Protein AF-G0QGY8-F1 (afdb_monomer_lite)

Sequence (147 aa):
MLFPTHLLVVVPLVFETGLPALMLLAGSALPDIIDKSLPALGLTETYHSIAHSIFTVAFLTVAGSVYKPLFAFSLAYSIHVLLDVIQVGINEPSGNWMFVFWPVRFPENPLKLPPVKFLKHYMGTKAFYLEIFLWLATGVYLILTLG

pLDDT: mean 93.12, std 5.29, range [70.44, 98.62]

Secondary structure (DSSP, 8-state):
--HHHHHHHTHHHHHHS---HHHHHHHHHHHHHHHHHHHHTTS-S-SSSSTT-HHHHHHHHHHHTS-HHHHHHHHHHHHHHHHHHHHHHHH-TTSGGGGGGTTT---SS-----HHHHHHHHTTSHHHHHHHHHHHHHHHHHHHHH-

Structure (mmCIF, N/CA/C/O backbone):
data_AF-G0QGY8-F1
#
_entry.id   AF-G0QGY8-F1
#
loop_
_atom_site.group_PDB
_atom_site.id
_atom_site.type_symbol
_atom_site.label_atom_id
_atom_site.label_alt_id
_atom_site.label_comp_id
_atom_site.label_asym_id
_atom_site.label_entity_id
_atom_site.label_seq_id
_atom_site.pdbx_PDB_ins_code
_atom_site.Cartn_x
_atom_site.Cartn_y
_atom_site.Cartn_z
_atom_site.occupancy
_atom_site.B_iso_or_equiv
_atom_site.auth_seq_id
_atom_site.auth_comp_id
_atom_site.auth_asym_id
_atom_site.auth_atom_id
_atom_site.pdbx_PDB_model_num
ATOM 1 N N . MET A 1 1 ? 7.110 0.311 -2.421 1.00 89.12 1 MET A N 1
ATOM 2 C CA . MET A 1 1 ? 7.391 0.487 -0.980 1.00 89.12 1 MET A CA 1
ATOM 3 C C . MET A 1 1 ? 7.731 -0.857 -0.325 1.00 89.12 1 MET A C 1
ATOM 5 O O . MET A 1 1 ? 7.593 -1.885 -0.992 1.00 89.12 1 MET A O 1
ATOM 9 N N . LEU A 1 2 ? 8.225 -0.916 0.922 1.00 93.00 2 LEU A N 1
ATOM 10 C CA . LEU A 1 2 ? 8.306 -2.194 1.650 1.00 93.00 2 LEU A CA 1
ATOM 11 C C . LEU A 1 2 ? 6.934 -2.581 2.213 1.00 93.00 2 LEU A C 1
ATOM 13 O O . LEU A 1 2 ? 6.193 -1.742 2.720 1.00 93.00 2 LEU A O 1
ATOM 17 N N . PHE A 1 3 ? 6.646 -3.887 2.200 1.00 93.31 3 PHE A N 1
ATOM 18 C CA . PHE A 1 3 ? 5.379 -4.452 2.680 1.00 93.31 3 PHE A CA 1
ATOM 19 C C . PHE A 1 3 ? 4.954 -3.948 4.080 1.00 93.31 3 PHE A C 1
ATOM 21 O O . PHE A 1 3 ? 3.810 -3.516 4.226 1.00 93.31 3 PHE A O 1
ATOM 28 N N . PRO A 1 4 ? 5.834 -3.921 5.109 1.00 95.44 4 PRO A N 1
ATOM 29 C CA . PRO A 1 4 ? 5.438 -3.480 6.451 1.00 95.44 4 PRO A CA 1
ATOM 30 C C . PRO A 1 4 ? 4.922 -2.040 6.506 1.00 95.44 4 PRO A C 1
ATOM 32 O O . PRO A 1 4 ? 4.128 -1.705 7.381 1.00 95.44 4 PRO A O 1
ATOM 35 N N . THR A 1 5 ? 5.332 -1.193 5.567 1.00 95.88 5 THR A N 1
ATOM 36 C CA . THR A 1 5 ? 4.934 0.215 5.546 1.00 95.88 5 THR A CA 1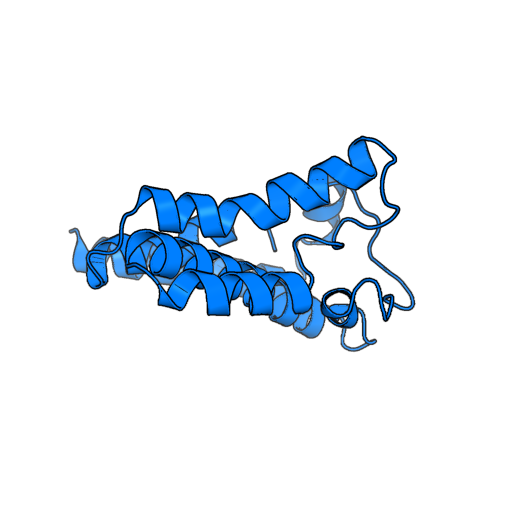
ATOM 37 C C . THR A 1 5 ? 3.471 0.378 5.206 1.00 95.88 5 THR A C 1
ATOM 39 O O . THR A 1 5 ? 2.811 1.198 5.830 1.00 95.88 5 THR A O 1
ATOM 42 N N . HIS A 1 6 ? 2.932 -0.439 4.300 1.00 96.50 6 HIS A N 1
ATOM 43 C CA . HIS A 1 6 ? 1.505 -0.418 3.973 1.00 96.50 6 HIS A CA 1
ATOM 44 C C . HIS A 1 6 ? 0.635 -0.755 5.189 1.00 96.50 6 HIS A C 1
ATOM 46 O O . HIS A 1 6 ? -0.422 -0.160 5.389 1.00 96.50 6 HIS A O 1
ATOM 52 N N . LEU A 1 7 ? 1.105 -1.666 6.044 1.00 96.38 7 LEU A N 1
ATOM 53 C CA . LEU A 1 7 ? 0.432 -1.980 7.302 1.00 96.38 7 LEU A CA 1
ATOM 54 C C . LEU A 1 7 ? 0.553 -0.826 8.298 1.00 96.38 7 LEU A C 1
ATOM 56 O O . LEU A 1 7 ? -0.432 -0.440 8.917 1.00 96.38 7 LEU A O 1
ATOM 60 N N . LEU A 1 8 ? 1.754 -0.265 8.435 1.00 95.62 8 LEU A N 1
ATOM 61 C CA . LEU A 1 8 ? 2.066 0.768 9.416 1.00 95.62 8 LEU A CA 1
ATOM 62 C C . LEU A 1 8 ? 1.304 2.075 9.154 1.00 95.62 8 LEU A C 1
ATOM 64 O O . LEU A 1 8 ? 0.730 2.640 10.082 1.00 95.62 8 LEU A O 1
ATOM 68 N N . VAL A 1 9 ? 1.229 2.534 7.904 1.00 94.44 9 VAL A N 1
ATOM 69 C CA . VAL A 1 9 ? 0.578 3.812 7.547 1.00 94.44 9 VAL A CA 1
ATOM 70 C C . VAL A 1 9 ? -0.932 3.825 7.790 1.00 94.44 9 VAL A C 1
ATOM 72 O O . VAL A 1 9 ? -1.513 4.900 7.917 1.00 94.44 9 VAL A O 1
ATOM 75 N N . VAL A 1 10 ? -1.581 2.658 7.881 1.00 96.00 10 VAL A N 1
ATOM 76 C CA . VAL A 1 10 ? -3.017 2.571 8.197 1.00 96.00 10 VAL A CA 1
ATOM 77 C C . VAL A 1 10 ? -3.296 2.420 9.692 1.00 96.00 10 VAL A C 1
ATOM 79 O O . VAL A 1 10 ? -4.452 2.519 10.099 1.00 96.00 10 VAL A O 1
ATOM 82 N N . VAL A 1 11 ? -2.271 2.227 10.531 1.00 94.44 11 VAL A N 1
ATOM 83 C CA . VAL A 1 11 ? -2.440 2.079 11.985 1.00 94.44 11 VAL A CA 1
ATOM 84 C C . VAL A 1 11 ? -3.116 3.301 12.623 1.00 94.44 11 VAL A C 1
ATOM 86 O O . VAL A 1 11 ? -4.061 3.090 13.380 1.00 94.44 11 VAL A O 1
ATOM 89 N N . PRO A 1 12 ? -2.753 4.562 12.310 1.00 94.94 12 PRO A N 1
ATOM 90 C CA . PRO A 1 12 ? -3.467 5.721 12.854 1.00 94.94 12 PRO A CA 1
ATOM 91 C C . PRO A 1 12 ? -4.972 5.701 12.556 1.00 94.94 12 PRO A C 1
ATOM 93 O O . PRO A 1 12 ? -5.784 6.048 13.408 1.00 94.94 12 PRO A O 1
ATOM 96 N N . LEU A 1 13 ? -5.375 5.206 11.378 1.00 95.12 13 LEU A N 1
ATOM 97 C CA . LEU A 1 13 ? -6.792 5.106 11.018 1.00 95.12 13 LEU A CA 1
ATOM 98 C C . LEU A 1 13 ? -7.551 4.140 11.930 1.00 95.12 13 LEU A C 1
ATOM 100 O O . LEU A 1 13 ? -8.727 4.375 12.207 1.00 95.12 13 LEU A O 1
ATOM 104 N N . VAL A 1 14 ? -6.896 3.083 12.420 1.00 93.56 14 VAL A N 1
ATOM 105 C CA . VAL A 1 14 ? -7.496 2.140 13.377 1.00 93.56 14 VAL A CA 1
ATOM 106 C C . VAL A 1 14 ? -7.912 2.862 14.659 1.00 93.56 14 VAL A C 1
ATOM 108 O O . VAL A 1 14 ? -8.992 2.590 15.183 1.00 93.56 14 VAL A O 1
ATOM 111 N N . PHE A 1 15 ? -7.088 3.796 15.134 1.00 90.69 15 PHE A N 1
ATOM 112 C CA . PHE A 1 15 ? -7.306 4.497 16.398 1.00 90.69 15 PHE A CA 1
ATOM 113 C C . PHE A 1 15 ? -8.220 5.722 16.265 1.00 90.69 15 PHE A C 1
ATOM 115 O O . PHE A 1 15 ? -9.039 5.959 17.147 1.00 90.69 15 PHE A O 1
ATOM 122 N N . GLU A 1 16 ? -8.154 6.454 15.151 1.00 93.38 16 GLU A N 1
ATOM 123 C CA . GLU A 1 16 ? -8.850 7.746 15.005 1.00 93.38 16 GLU A CA 1
ATOM 124 C C . GLU A 1 16 ? -10.273 7.644 14.439 1.00 93.38 16 GLU A C 1
ATOM 126 O O . GLU A 1 16 ? -11.098 8.531 14.638 1.00 93.38 16 GLU A O 1
ATOM 131 N N . THR A 1 17 ? -10.588 6.584 13.687 1.00 93.56 17 THR A N 1
ATOM 132 C CA . THR A 1 17 ? -11.820 6.559 12.868 1.00 93.56 17 THR A CA 1
ATOM 133 C C . THR A 1 17 ? -12.883 5.575 13.353 1.00 93.56 17 THR A C 1
ATOM 135 O O . THR A 1 17 ? -14.021 5.584 12.871 1.00 93.56 17 THR A O 1
ATOM 138 N N . GLY A 1 18 ? -12.524 4.664 14.264 1.00 91.06 18 GLY A N 1
ATOM 139 C CA . GLY A 1 18 ? -13.380 3.541 14.654 1.00 91.06 18 GLY A CA 1
ATOM 140 C C . GLY A 1 18 ? -13.784 2.645 13.471 1.00 91.06 18 GLY A C 1
ATOM 141 O O . GLY A 1 18 ? -14.853 2.021 13.500 1.00 91.06 18 GLY A O 1
ATOM 142 N N . LEU A 1 19 ? -13.001 2.636 12.386 1.00 96.56 19 LEU A N 1
ATOM 143 C CA . LEU A 1 19 ? -13.161 1.704 11.272 1.00 96.56 19 LEU A CA 1
ATOM 144 C C . LEU A 1 19 ? -12.663 0.304 11.678 1.00 96.56 19 LEU A C 1
ATOM 146 O O . LEU A 1 19 ? -11.757 0.191 12.504 1.00 96.56 19 LEU A O 1
ATOM 150 N N . PRO A 1 20 ? -13.228 -0.785 11.119 1.00 97.31 20 PRO A N 1
ATOM 151 C CA . PRO A 1 20 ? -12.812 -2.136 11.488 1.00 97.31 20 PRO A CA 1
ATOM 152 C C . PRO A 1 20 ? -11.330 -2.382 11.174 1.00 97.31 20 PRO A C 1
ATOM 154 O O . PRO A 1 20 ? -10.940 -2.436 10.007 1.00 97.31 20 PRO A O 1
ATOM 157 N N . ALA A 1 21 ? -10.521 -2.586 12.217 1.00 97.00 21 ALA A N 1
ATOM 158 C CA . ALA A 1 21 ? -9.069 -2.750 12.108 1.00 97.00 21 ALA A CA 1
ATOM 159 C C . ALA A 1 21 ? -8.668 -3.860 11.127 1.00 97.00 21 ALA A C 1
ATOM 161 O O . ALA A 1 21 ? -7.800 -3.665 10.281 1.00 97.00 21 ALA A O 1
ATOM 162 N N . LEU A 1 22 ? -9.354 -5.007 11.192 1.00 97.75 22 LEU A N 1
ATOM 163 C CA . LEU A 1 22 ? -9.083 -6.137 10.305 1.00 97.75 22 LEU A CA 1
ATOM 164 C C . LEU A 1 22 ? -9.306 -5.782 8.829 1.00 97.75 22 LEU A C 1
ATOM 166 O O . LEU A 1 22 ? -8.556 -6.244 7.979 1.00 97.75 22 LEU A O 1
ATOM 170 N N . MET A 1 23 ? -10.299 -4.943 8.523 1.00 98.19 23 MET A N 1
ATOM 171 C CA . MET A 1 23 ? -10.567 -4.520 7.146 1.00 98.19 23 MET A CA 1
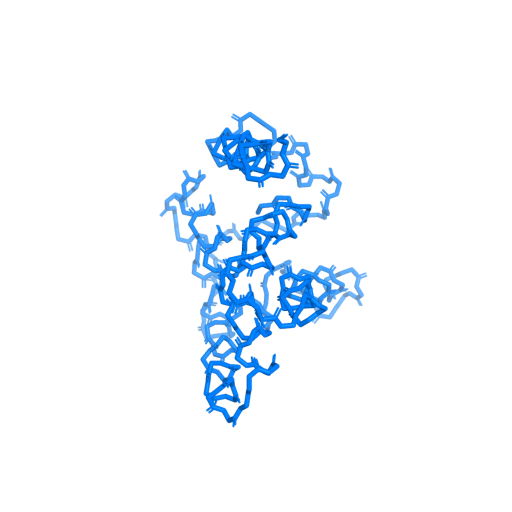ATOM 172 C C . MET A 1 23 ? -9.524 -3.524 6.648 1.00 98.19 23 MET A C 1
ATOM 174 O O . MET A 1 23 ? -9.115 -3.625 5.496 1.00 98.19 23 MET A O 1
ATOM 178 N N . LEU A 1 24 ? -9.048 -2.617 7.509 1.00 98.25 24 LEU A N 1
ATOM 179 C CA . LEU A 1 24 ? -7.938 -1.718 7.180 1.00 98.25 24 LEU A CA 1
ATOM 180 C C . LEU A 1 24 ? -6.658 -2.512 6.881 1.00 98.25 24 LEU A C 1
ATOM 182 O O . LEU A 1 24 ? -6.047 -2.315 5.837 1.00 98.25 24 LEU A O 1
ATOM 186 N N . LEU A 1 25 ? -6.290 -3.453 7.755 1.00 97.94 25 LEU A N 1
ATOM 187 C CA . LEU A 1 25 ? -5.104 -4.295 7.569 1.00 97.94 25 LEU A CA 1
ATOM 188 C C . LEU A 1 25 ? -5.230 -5.213 6.347 1.00 97.94 25 LEU A C 1
ATOM 190 O O . LEU A 1 25 ? -4.270 -5.389 5.605 1.00 97.94 25 LEU A O 1
ATOM 194 N N . ALA A 1 26 ? -6.411 -5.791 6.114 1.00 98.19 26 ALA A N 1
ATOM 195 C CA . ALA A 1 26 ? -6.652 -6.607 4.930 1.00 98.19 26 ALA A CA 1
ATOM 196 C C . ALA A 1 26 ? -6.540 -5.767 3.651 1.00 98.19 26 ALA A C 1
ATOM 198 O O . ALA A 1 26 ? -5.862 -6.180 2.713 1.00 98.19 26 ALA A O 1
ATOM 199 N N . GLY A 1 27 ? -7.154 -4.580 3.625 1.00 98.12 27 GLY A N 1
ATOM 200 C CA . GLY A 1 27 ? -7.103 -3.667 2.486 1.00 98.12 27 GLY A CA 1
ATOM 201 C C . GLY A 1 27 ? -5.682 -3.219 2.155 1.00 98.12 27 GLY A C 1
ATOM 202 O O . GLY A 1 27 ? -5.324 -3.187 0.984 1.00 98.12 27 GLY A O 1
ATOM 203 N N . SER A 1 28 ? -4.852 -2.946 3.166 1.00 98.06 28 SER A N 1
ATOM 204 C CA . SER A 1 28 ? -3.454 -2.555 2.958 1.00 98.06 28 SER A CA 1
ATOM 205 C C . SER A 1 28 ? -2.491 -3.715 2.703 1.00 98.06 28 SER A C 1
ATOM 207 O O . SER A 1 28 ? -1.371 -3.482 2.276 1.00 98.06 28 SER A O 1
ATOM 209 N N . ALA A 1 29 ? -2.873 -4.966 2.958 1.00 98.06 29 ALA A N 1
ATOM 210 C CA . ALA A 1 29 ? -2.015 -6.119 2.677 1.00 98.06 29 ALA A CA 1
AT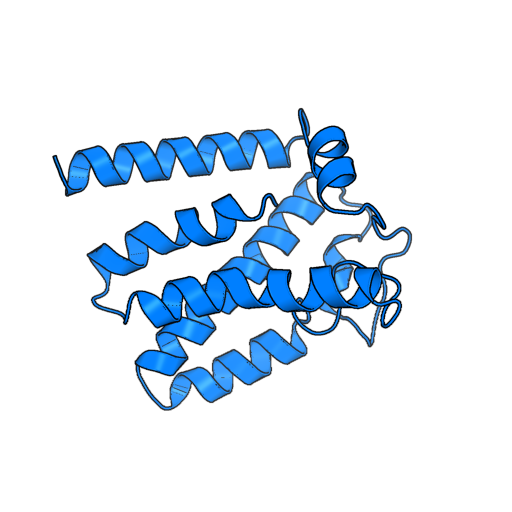OM 211 C C . ALA A 1 29 ? -2.301 -6.745 1.306 1.00 98.06 29 ALA A C 1
ATOM 213 O O . ALA A 1 29 ? -1.396 -7.260 0.643 1.00 98.06 29 ALA A O 1
ATOM 214 N N . LEU A 1 30 ? -3.575 -6.759 0.902 1.00 98.12 30 LEU A N 1
ATOM 215 C CA . LEU A 1 30 ? -4.039 -7.583 -0.209 1.00 98.12 30 LEU A CA 1
ATOM 216 C C . LEU A 1 30 ? -3.419 -7.248 -1.575 1.00 98.12 30 LEU A C 1
ATOM 218 O O . LEU A 1 30 ? -3.114 -8.207 -2.289 1.00 98.12 30 LEU A O 1
ATOM 222 N N . PRO A 1 31 ? -3.193 -5.971 -1.956 1.00 97.94 31 PRO A N 1
ATOM 223 C CA . PRO A 1 31 ? -2.590 -5.657 -3.249 1.00 97.94 31 PRO A CA 1
ATOM 224 C C . PRO A 1 31 ? -1.256 -6.382 -3.449 1.00 97.94 31 PRO A C 1
ATOM 226 O O . PRO A 1 31 ? -1.041 -7.052 -4.460 1.00 97.94 31 PRO A O 1
ATOM 229 N N . ASP A 1 32 ? -0.399 -6.320 -2.431 1.00 96.31 32 ASP A N 1
ATOM 230 C CA . ASP A 1 32 ? 0.909 -6.961 -2.417 1.00 96.31 32 ASP A CA 1
ATOM 231 C C . ASP A 1 32 ? 0.820 -8.484 -2.381 1.00 96.31 32 ASP A C 1
ATOM 233 O O . ASP A 1 32 ? 1.560 -9.155 -3.097 1.00 96.31 32 ASP A O 1
ATOM 237 N N . ILE A 1 33 ? -0.076 -9.047 -1.568 1.00 97.00 33 ILE A N 1
ATOM 238 C CA . ILE A 1 33 ? -0.261 -10.503 -1.497 1.00 97.00 33 ILE A CA 1
ATOM 239 C C . ILE A 1 33 ? -0.639 -11.057 -2.874 1.00 97.00 33 ILE A C 1
ATOM 241 O O . ILE A 1 33 ? -0.091 -12.080 -3.287 1.00 97.00 33 ILE A O 1
ATOM 245 N N . ILE A 1 34 ? -1.539 -10.383 -3.594 1.00 96.81 34 ILE A N 1
ATOM 246 C CA . ILE A 1 34 ? -1.951 -10.796 -4.936 1.00 96.81 34 ILE A CA 1
ATOM 247 C C . ILE A 1 34 ? -0.796 -10.589 -5.920 1.00 96.81 34 ILE A C 1
ATOM 249 O O . ILE A 1 34 ? -0.254 -11.562 -6.446 1.00 96.81 34 ILE A O 1
ATOM 253 N N . ASP A 1 35 ? -0.376 -9.344 -6.147 1.00 95.38 35 ASP A N 1
ATOM 254 C CA . ASP A 1 35 ? 0.528 -9.029 -7.256 1.00 95.38 35 ASP A CA 1
ATOM 255 C C . ASP A 1 35 ? 1.961 -9.526 -7.038 1.00 95.38 35 ASP A C 1
ATOM 257 O O . ASP A 1 35 ? 2.673 -9.748 -8.014 1.00 95.38 35 ASP A O 1
ATOM 261 N N . LYS A 1 36 ? 2.397 -9.786 -5.797 1.00 92.75 36 LYS A N 1
ATOM 262 C CA . LYS A 1 36 ? 3.707 -10.419 -5.560 1.00 92.75 36 LYS A CA 1
ATOM 263 C C . LYS A 1 36 ? 3.680 -11.929 -5.759 1.00 92.75 36 LYS A C 1
ATOM 265 O O . LYS A 1 36 ? 4.717 -12.509 -6.091 1.00 92.75 36 LYS A O 1
ATOM 270 N N . SER A 1 37 ? 2.516 -12.557 -5.604 1.00 94.50 37 SER A N 1
ATOM 271 C CA . SER A 1 37 ? 2.342 -13.993 -5.839 1.00 94.50 37 SER A CA 1
ATOM 272 C C . SER A 1 37 ? 2.224 -14.324 -7.326 1.00 94.50 37 SER A C 1
ATOM 274 O O . SER A 1 37 ? 2.746 -15.347 -7.761 1.00 94.50 37 SER A O 1
ATOM 276 N N . LEU A 1 38 ? 1.590 -13.462 -8.130 1.00 94.19 38 LEU A N 1
ATOM 277 C CA . LEU A 1 38 ? 1.324 -13.753 -9.543 1.00 94.19 38 LEU A CA 1
ATOM 278 C C . LEU A 1 38 ? 2.604 -14.003 -10.373 1.00 94.19 38 LEU A C 1
ATOM 280 O O . LEU A 1 38 ? 2.681 -15.067 -10.995 1.00 94.19 38 LEU A O 1
ATOM 284 N N . PRO A 1 39 ? 3.654 -13.153 -10.341 1.00 90.62 39 PRO A N 1
ATOM 285 C CA . PRO A 1 39 ? 4.910 -13.451 -11.031 1.00 90.62 39 PRO A CA 1
ATOM 286 C C . PRO A 1 39 ? 5.673 -14.621 -10.426 1.00 90.62 39 PRO A C 1
ATOM 288 O O . PRO A 1 39 ? 6.329 -15.362 -11.152 1.00 90.62 39 PRO A O 1
ATOM 291 N N . ALA A 1 40 ? 5.590 -14.812 -9.104 1.00 89.56 40 ALA A N 1
ATOM 292 C CA . ALA A 1 40 ? 6.231 -15.944 -8.435 1.00 89.56 40 ALA A CA 1
ATOM 293 C C . ALA A 1 40 ? 5.654 -17.292 -8.905 1.00 89.56 40 ALA A C 1
ATOM 295 O O . 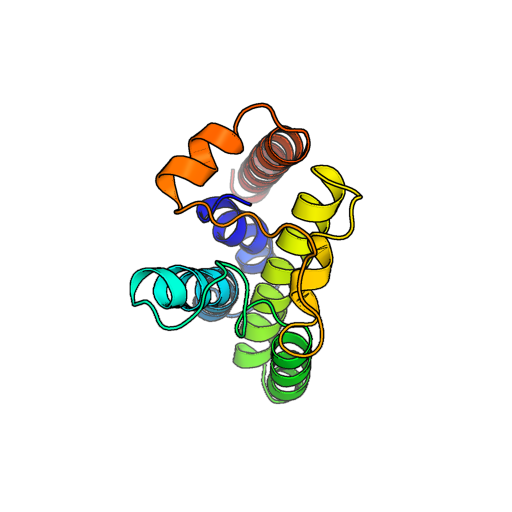ALA A 1 40 ? 6.370 -18.290 -8.936 1.00 89.56 40 ALA A O 1
ATOM 296 N N . LEU A 1 41 ? 4.382 -17.299 -9.308 1.00 93.38 41 LEU A N 1
ATOM 297 C CA . LEU A 1 41 ? 3.685 -18.435 -9.909 1.00 93.38 41 LEU A CA 1
ATOM 298 C C . LEU A 1 41 ? 3.774 -18.463 -11.448 1.00 93.38 41 LEU A C 1
ATOM 300 O O . LEU A 1 41 ? 3.216 -19.364 -12.067 1.00 93.38 41 LEU A O 1
ATOM 304 N N . GLY A 1 42 ? 4.449 -17.492 -12.075 1.00 91.69 42 GLY A N 1
ATOM 305 C CA . GLY A 1 42 ? 4.570 -17.384 -13.534 1.00 91.69 42 GLY A CA 1
ATOM 306 C C . GLY A 1 42 ? 3.296 -16.928 -14.258 1.00 91.69 42 GLY A C 1
ATOM 307 O O . GLY A 1 42 ? 3.189 -17.118 -15.466 1.00 91.69 42 GLY A O 1
ATOM 308 N N . LEU A 1 43 ? 2.326 -16.345 -13.544 1.00 92.38 43 LEU A N 1
ATOM 309 C CA . LEU A 1 43 ? 1.038 -15.907 -14.101 1.00 92.38 43 LEU A CA 1
ATOM 310 C C . LEU A 1 43 ? 1.085 -14.501 -14.710 1.00 92.38 43 LEU A C 1
ATOM 312 O O . LEU A 1 43 ? 0.274 -14.171 -15.572 1.00 92.38 43 LEU A O 1
ATOM 316 N N . THR A 1 44 ? 2.019 -13.664 -14.262 1.00 90.00 44 THR A N 1
ATOM 317 C CA . THR A 1 44 ? 2.255 -12.318 -14.795 1.00 90.00 44 THR A CA 1
ATOM 318 C C . THR A 1 44 ? 3.754 -12.044 -14.874 1.00 90.00 44 THR A C 1
ATOM 320 O O . THR A 1 44 ? 4.559 -12.684 -14.201 1.00 90.00 44 THR A O 1
ATOM 323 N N . GLU A 1 45 ? 4.158 -11.077 -15.696 1.00 86.00 45 GLU A N 1
ATOM 324 C CA . GLU A 1 45 ? 5.571 -10.692 -15.809 1.00 86.00 45 GLU A CA 1
ATOM 325 C C . GLU A 1 45 ? 5.997 -9.584 -14.833 1.00 86.00 45 GLU A C 1
ATOM 327 O O . GLU A 1 45 ? 7.184 -9.252 -14.753 1.00 86.00 45 GLU A O 1
ATOM 332 N N . THR A 1 46 ? 5.042 -8.957 -14.141 1.00 87.31 46 THR A N 1
ATOM 333 C CA . THR A 1 46 ? 5.252 -7.739 -13.349 1.00 87.31 46 THR A CA 1
ATOM 334 C C . THR A 1 46 ? 4.718 -7.889 -11.931 1.00 87.31 46 THR A C 1
ATOM 336 O O . THR A 1 46 ? 3.640 -8.430 -11.714 1.00 87.31 46 THR A O 1
ATOM 339 N N . TYR A 1 47 ? 5.458 -7.337 -10.965 1.00 89.31 47 TYR A N 1
ATOM 340 C CA . TYR A 1 47 ? 5.092 -7.322 -9.539 1.00 89.31 47 TYR A CA 1
ATOM 341 C C . TYR A 1 47 ? 4.049 -6.251 -9.167 1.00 89.31 47 TYR A C 1
ATOM 343 O O . TYR A 1 47 ? 3.665 -6.153 -8.008 1.00 89.31 47 TYR A O 1
ATOM 351 N N . HIS A 1 48 ? 3.585 -5.474 -10.150 1.00 92.06 48 HIS A N 1
ATOM 352 C CA . HIS A 1 48 ? 2.390 -4.636 -10.081 1.00 92.06 48 HIS A CA 1
ATOM 353 C C . HIS A 1 48 ? 1.544 -4.949 -11.319 1.00 92.06 48 HIS A C 1
ATOM 355 O O . HIS A 1 48 ? 2.036 -4.840 -12.449 1.00 92.06 48 HIS A O 1
ATOM 361 N N . SER A 1 49 ? 0.312 -5.403 -11.112 1.00 93.31 49 SER A N 1
ATOM 362 C CA . SER A 1 49 ? -0.587 -5.864 -12.167 1.00 93.31 49 SER A CA 1
ATOM 363 C C . SER A 1 49 ? -2.050 -5.572 -11.814 1.00 93.31 49 SER A C 1
ATOM 365 O O . SER A 1 49 ? -2.416 -4.413 -11.622 1.00 93.31 49 SER A O 1
ATOM 367 N N . ILE A 1 50 ? -2.900 -6.599 -11.743 1.00 95.62 50 ILE A N 1
ATOM 368 C CA . ILE A 1 50 ? -4.332 -6.469 -11.486 1.00 95.62 50 ILE A CA 1
ATOM 369 C C . ILE A 1 50 ? -4.619 -5.788 -10.149 1.00 95.62 50 ILE A C 1
ATOM 371 O O . ILE A 1 50 ? -5.507 -4.938 -10.082 1.00 95.62 50 ILE A O 1
ATOM 375 N N . ALA A 1 51 ? -3.878 -6.113 -9.091 1.00 97.44 51 ALA A N 1
ATOM 376 C CA . ALA A 1 51 ? -4.202 -5.625 -7.760 1.00 97.44 51 ALA A CA 1
ATOM 377 C C . ALA A 1 51 ? -3.805 -4.150 -7.583 1.00 97.44 51 ALA A C 1
ATOM 379 O O . ALA A 1 51 ? -4.535 -3.388 -6.954 1.00 97.44 51 ALA A O 1
ATOM 380 N N . HIS A 1 52 ? -2.719 -3.709 -8.212 1.00 97.25 52 HIS A N 1
ATOM 381 C CA . HIS A 1 52 ? -2.284 -2.309 -8.202 1.00 97.25 52 HIS A CA 1
ATOM 382 C C . HIS A 1 52 ? -2.900 -1.458 -9.325 1.00 97.25 52 HIS A C 1
ATOM 384 O O . HIS A 1 52 ? -2.499 -0.312 -9.530 1.00 97.25 52 HIS A O 1
ATOM 390 N N . SER A 1 53 ? -3.877 -1.997 -10.054 1.00 97.06 53 SER A N 1
ATOM 391 C CA . SER A 1 53 ? -4.560 -1.281 -11.126 1.00 97.06 53 SER A CA 1
ATOM 392 C C . SER A 1 53 ? -5.578 -0.265 -10.598 1.00 97.06 53 SER A C 1
ATOM 394 O O . SER A 1 53 ? -6.356 -0.543 -9.680 1.00 97.06 53 SER A O 1
ATOM 396 N N . ILE A 1 54 ? -5.657 0.891 -11.259 1.00 97.25 54 ILE A N 1
ATOM 397 C CA . ILE A 1 54 ? -6.653 1.935 -11.009 1.00 97.25 54 ILE A CA 1
ATOM 398 C C . ILE A 1 54 ? -8.074 1.417 -11.229 1.00 97.25 54 ILE A C 1
ATOM 400 O O . ILE A 1 54 ? -8.999 1.872 -10.564 1.00 97.25 54 ILE A O 1
ATOM 404 N N . PHE A 1 55 ? -8.257 0.438 -12.119 1.00 97.50 55 PHE A N 1
ATOM 405 C CA . PHE A 1 55 ? -9.562 -0.172 -12.364 1.00 97.50 55 PHE A CA 1
ATOM 406 C C . PHE A 1 55 ? -10.029 -0.972 -11.143 1.00 97.50 55 PHE A C 1
ATOM 408 O O . PHE A 1 55 ? -11.189 -0.865 -10.747 1.00 97.50 55 PHE A O 1
ATOM 415 N N . THR A 1 56 ? -9.114 -1.699 -10.494 1.00 97.81 56 THR A N 1
ATOM 416 C CA . THR A 1 56 ? -9.385 -2.420 -9.242 1.00 97.81 56 THR A CA 1
ATOM 417 C C . THR A 1 56 ? -9.662 -1.448 -8.101 1.00 97.81 56 THR A C 1
ATOM 419 O O . THR A 1 56 ? -10.648 -1.615 -7.386 1.00 97.81 56 THR A O 1
ATOM 422 N N . VAL A 1 57 ? -8.862 -0.383 -7.971 1.00 97.69 57 VAL A N 1
ATOM 423 C CA . VAL A 1 57 ? -9.095 0.677 -6.972 1.00 97.69 57 VAL A CA 1
ATOM 424 C C . VAL A 1 57 ? -10.462 1.336 -7.170 1.00 97.69 57 VAL A C 1
ATOM 426 O O . VAL A 1 57 ? -11.215 1.489 -6.209 1.00 97.69 57 VAL A O 1
ATOM 429 N N . ALA A 1 58 ? -10.824 1.689 -8.406 1.00 97.31 58 ALA A N 1
ATOM 430 C CA . ALA A 1 58 ? -12.110 2.303 -8.722 1.00 97.31 58 ALA A CA 1
ATOM 431 C C . ALA A 1 58 ? -13.281 1.362 -8.403 1.00 97.31 58 ALA A C 1
ATOM 433 O O . ALA A 1 58 ? -14.232 1.770 -7.736 1.00 97.31 58 ALA A O 1
ATOM 434 N N . PHE A 1 59 ? -13.187 0.091 -8.807 1.00 97.00 59 PHE A N 1
ATOM 435 C CA . PHE A 1 59 ? -14.188 -0.926 -8.483 1.00 97.00 59 PHE A CA 1
ATOM 436 C C . PHE A 1 59 ? -14.379 -1.076 -6.968 1.00 97.00 59 PHE A C 1
ATOM 438 O O . PHE A 1 59 ? -15.508 -1.017 -6.477 1.00 97.00 59 PHE A O 1
ATOM 445 N N . LEU A 1 60 ? -13.284 -1.207 -6.215 1.00 96.88 60 LEU A N 1
ATOM 446 C CA . LEU A 1 60 ? -13.330 -1.340 -4.760 1.00 96.88 60 LEU A CA 1
ATOM 447 C C . LEU A 1 60 ? -13.847 -0.077 -4.075 1.00 96.88 60 LEU A C 1
ATOM 449 O O . LEU A 1 60 ? -14.560 -0.188 -3.086 1.00 96.88 60 LEU A O 1
ATOM 453 N N . THR A 1 61 ? -13.541 1.109 -4.600 1.00 95.12 61 THR A N 1
ATOM 454 C CA . THR A 1 61 ? -14.066 2.380 -4.078 1.00 95.12 61 THR A CA 1
ATOM 455 C C . THR A 1 61 ? -15.585 2.444 -4.225 1.00 95.12 61 THR A C 1
ATOM 457 O O . THR A 1 61 ? -16.285 2.796 -3.276 1.00 95.12 61 THR A O 1
ATOM 460 N N . VAL A 1 62 ? -16.116 2.040 -5.385 1.00 96.31 62 VAL A N 1
ATOM 461 C CA . VAL A 1 62 ? -17.567 1.952 -5.603 1.00 96.31 62 VAL A CA 1
ATOM 462 C C . VAL A 1 62 ? -18.185 0.915 -4.664 1.00 96.31 62 VAL A C 1
ATOM 464 O O . VAL A 1 62 ? -19.154 1.226 -3.975 1.00 96.31 62 VAL A O 1
ATOM 467 N N . ALA A 1 63 ? -17.602 -0.283 -4.560 1.00 93.19 63 ALA A N 1
ATOM 468 C CA . ALA A 1 63 ? -18.076 -1.317 -3.636 1.00 93.19 63 ALA A CA 1
ATOM 469 C C . ALA A 1 63 ? -18.017 -0.865 -2.161 1.00 93.19 63 ALA A C 1
ATOM 471 O O . ALA A 1 63 ? -18.909 -1.171 -1.369 1.00 93.19 63 ALA A O 1
ATOM 472 N N . GLY A 1 64 ? -17.000 -0.079 -1.804 1.00 94.38 64 GLY A N 1
ATOM 473 C CA . GLY A 1 64 ? -16.793 0.510 -0.485 1.00 94.38 64 GLY A CA 1
ATOM 474 C C . GLY A 1 64 ? -17.904 1.454 -0.039 1.00 94.38 64 GLY A C 1
ATOM 475 O O . GLY A 1 64 ? -18.129 1.600 1.160 1.00 94.38 64 GLY A O 1
ATOM 476 N N . SER A 1 65 ? -18.654 2.042 -0.975 1.00 94.06 65 SER A N 1
ATOM 477 C CA . SER A 1 65 ? -19.752 2.968 -0.662 1.00 94.06 65 SER A CA 1
ATOM 478 C C . SER A 1 65 ? -20.979 2.304 -0.019 1.00 94.06 65 SER A C 1
ATOM 480 O O . SER A 1 65 ? -21.850 3.001 0.496 1.00 94.06 65 SER A O 1
ATOM 482 N N . VAL A 1 66 ? -21.049 0.967 -0.015 1.00 93.38 66 VAL A N 1
ATOM 483 C CA . VAL A 1 66 ? -22.238 0.218 0.418 1.00 93.38 66 VAL A CA 1
ATOM 484 C C . VAL A 1 66 ? -22.299 0.032 1.937 1.00 93.38 66 VAL A C 1
ATOM 486 O O . VAL A 1 66 ? -23.373 0.141 2.525 1.00 93.38 66 VAL A O 1
ATOM 489 N N . TYR A 1 67 ? -21.173 -0.269 2.598 1.00 92.00 67 TYR A N 1
ATOM 490 C CA . TYR A 1 67 ? -21.142 -0.463 4.053 1.00 92.00 67 TYR A CA 1
ATOM 491 C C . TYR A 1 67 ? -19.759 -0.233 4.675 1.00 92.00 67 TYR A C 1
ATOM 493 O O . TYR A 1 67 ? -18.719 -0.416 4.043 1.00 92.00 67 TYR A O 1
ATOM 501 N N . LYS A 1 68 ? -19.753 0.134 5.965 1.00 94.62 68 LYS A N 1
ATOM 502 C CA . LYS A 1 68 ? -18.573 0.616 6.710 1.00 94.62 68 LYS A CA 1
ATOM 503 C C . LYS A 1 68 ? -17.344 -0.321 6.648 1.00 94.62 68 LYS A C 1
ATOM 505 O O . LYS A 1 68 ? -16.248 0.178 6.405 1.00 94.62 68 LYS A O 1
ATOM 510 N N . PRO A 1 69 ? -17.468 -1.647 6.851 1.00 96.75 69 PRO A N 1
ATOM 511 C CA . PRO A 1 69 ? -16.350 -2.567 6.640 1.00 96.75 69 PRO A CA 1
ATOM 512 C C . PRO A 1 69 ? -15.725 -2.536 5.236 1.00 96.75 69 PRO A C 1
ATOM 514 O O . PRO A 1 69 ? -14.499 -2.512 5.147 1.00 96.75 69 PRO A O 1
ATOM 517 N N . LEU A 1 70 ? -16.517 -2.498 4.153 1.00 96.31 70 LEU A N 1
ATOM 518 C CA . LEU A 1 70 ? -15.933 -2.376 2.809 1.00 96.31 70 LEU A CA 1
ATOM 519 C C . LEU A 1 70 ? -15.320 -1.011 2.585 1.00 96.31 70 LEU A C 1
ATOM 521 O O . LEU A 1 70 ? -14.274 -0.948 1.956 1.00 96.31 70 LEU A O 1
ATOM 525 N N . PHE A 1 71 ? -15.918 0.051 3.122 1.00 97.62 71 PHE A N 1
ATOM 526 C CA . PHE A 1 71 ? -15.309 1.374 3.070 1.00 97.62 71 PHE A CA 1
ATOM 527 C C . PHE A 1 71 ? -13.902 1.361 3.684 1.00 97.62 71 PHE A C 1
ATOM 529 O O . PHE A 1 71 ? -12.953 1.834 3.063 1.00 97.62 71 PHE A O 1
ATOM 536 N N . ALA A 1 72 ? -13.746 0.759 4.870 1.00 98.19 72 ALA A N 1
ATOM 537 C CA . ALA A 1 72 ? -12.448 0.614 5.529 1.00 98.19 72 ALA A CA 1
ATOM 538 C C . ALA A 1 72 ? -11.447 -0.159 4.660 1.00 98.19 72 ALA A C 1
ATOM 540 O O . ALA A 1 72 ? -10.320 0.293 4.459 1.00 98.19 72 ALA A O 1
ATOM 541 N N . PHE A 1 73 ? -11.880 -1.290 4.100 1.00 98.44 73 PHE A N 1
ATOM 542 C CA . PHE A 1 73 ? -11.068 -2.087 3.188 1.00 98.44 73 PHE A CA 1
ATOM 543 C C . PHE A 1 73 ? -10.651 -1.285 1.948 1.00 98.44 73 PHE A C 1
ATOM 545 O O . PHE A 1 73 ? -9.464 -1.191 1.645 1.00 98.44 73 PHE A O 1
ATOM 552 N N . SER A 1 74 ? -11.605 -0.650 1.261 1.00 98.12 74 SER A N 1
ATOM 553 C CA . SER A 1 74 ? -11.355 0.124 0.043 1.00 98.12 74 SER A CA 1
ATOM 554 C C . SER A 1 74 ? -10.465 1.335 0.295 1.00 98.12 74 SER A C 1
ATOM 556 O O . SER A 1 74 ? -9.620 1.652 -0.538 1.00 98.12 74 SER A O 1
ATOM 558 N N . LEU A 1 75 ? -10.616 1.994 1.449 1.00 98.00 75 LEU A N 1
ATOM 559 C CA . LEU A 1 75 ? -9.795 3.135 1.836 1.00 98.00 75 LEU A CA 1
ATOM 560 C C . LEU A 1 75 ? -8.336 2.710 2.013 1.00 98.00 75 LEU A C 1
ATOM 562 O O . LEU A 1 75 ? -7.451 3.297 1.395 1.00 98.00 75 LEU A O 1
ATOM 566 N N . ALA A 1 76 ? -8.086 1.661 2.801 1.00 98.38 76 ALA A N 1
ATOM 567 C CA . ALA A 1 76 ? -6.735 1.151 3.019 1.00 98.38 76 ALA A CA 1
ATOM 568 C C . ALA A 1 76 ? -6.094 0.617 1.729 1.00 98.38 76 ALA A C 1
ATOM 570 O O . ALA A 1 76 ? -4.925 0.894 1.467 1.00 98.38 76 ALA A O 1
ATOM 571 N N . TYR A 1 77 ? -6.873 -0.067 0.889 1.00 98.62 77 TYR A N 1
ATOM 572 C CA . TYR A 1 77 ? -6.438 -0.530 -0.429 1.00 98.62 77 TYR A CA 1
ATOM 573 C C . TYR A 1 77 ? -6.044 0.639 -1.341 1.00 98.62 77 TYR A C 1
ATOM 575 O O . TYR A 1 77 ? -5.017 0.607 -2.014 1.00 98.62 77 TYR A O 1
ATOM 583 N N . SER A 1 78 ? -6.837 1.711 -1.343 1.00 98.12 78 SER A N 1
ATOM 584 C CA . SER A 1 78 ? -6.552 2.904 -2.147 1.00 98.12 78 SER A CA 1
ATOM 585 C C . SER A 1 78 ? -5.297 3.627 -1.661 1.00 98.12 78 SER A C 1
ATOM 587 O O . SER A 1 78 ? -4.472 4.031 -2.477 1.00 98.12 78 SER A O 1
ATOM 589 N N . ILE A 1 79 ? -5.122 3.750 -0.339 1.00 98.12 79 ILE A N 1
ATOM 590 C CA . ILE A 1 79 ? -3.915 4.324 0.273 1.00 98.12 79 ILE A CA 1
ATOM 591 C C . ILE A 1 79 ? -2.681 3.504 -0.109 1.00 98.12 79 ILE A C 1
ATOM 593 O O . ILE A 1 79 ? -1.665 4.090 -0.474 1.00 98.12 79 ILE A O 1
ATOM 597 N N . HIS A 1 80 ? -2.773 2.169 -0.082 1.00 98.06 80 HIS A N 1
ATOM 598 C CA . HIS A 1 80 ? -1.693 1.282 -0.519 1.00 98.06 80 HIS A CA 1
ATOM 599 C C . HIS A 1 80 ? -1.233 1.624 -1.934 1.00 98.06 80 HIS A C 1
ATOM 601 O O . HIS A 1 80 ? -0.064 1.952 -2.138 1.00 98.06 80 HIS A O 1
ATOM 607 N N . VAL A 1 81 ? -2.155 1.574 -2.901 1.00 97.94 81 VAL A N 1
ATOM 608 C CA . VAL A 1 81 ? -1.824 1.780 -4.319 1.00 97.94 81 VAL A CA 1
ATOM 609 C C . VAL A 1 81 ? -1.314 3.200 -4.555 1.00 97.94 81 VAL A C 1
ATOM 611 O O . VAL A 1 81 ? -0.339 3.392 -5.280 1.00 97.94 81 VAL A O 1
ATOM 614 N N . LEU A 1 82 ? -1.920 4.197 -3.905 1.00 97.12 82 LEU A N 1
ATOM 615 C CA . LEU A 1 82 ? -1.471 5.583 -3.991 1.00 97.12 82 LEU A CA 1
ATOM 616 C C . LEU A 1 82 ? -0.026 5.744 -3.501 1.00 97.12 82 LEU A C 1
ATOM 618 O O . LEU A 1 82 ? 0.769 6.412 -4.161 1.00 97.12 82 LEU A O 1
ATOM 622 N N . LEU A 1 83 ? 0.332 5.129 -2.372 1.00 96.50 83 LEU A N 1
ATOM 623 C CA . LEU A 1 83 ? 1.687 5.215 -1.830 1.00 96.50 83 LEU A CA 1
ATOM 624 C C . LEU A 1 83 ? 2.719 4.559 -2.748 1.00 96.50 83 LEU A C 1
ATOM 626 O O . LEU A 1 83 ? 3.795 5.129 -2.929 1.00 96.50 83 LEU A O 1
ATOM 630 N N . ASP A 1 84 ? 2.397 3.432 -3.384 1.00 95.06 84 ASP A N 1
ATOM 631 C CA . ASP A 1 84 ? 3.299 2.833 -4.372 1.00 95.06 84 ASP A CA 1
ATOM 632 C C . ASP A 1 84 ? 3.471 3.716 -5.608 1.00 95.06 84 ASP A C 1
ATOM 634 O O . ASP A 1 84 ? 4.600 3.910 -6.061 1.00 95.06 84 ASP A O 1
ATOM 638 N N . VAL A 1 85 ? 2.394 4.320 -6.122 1.00 94.94 85 VAL A N 1
ATOM 639 C CA . VAL A 1 85 ? 2.474 5.272 -7.244 1.00 94.94 85 VAL A CA 1
ATOM 640 C C . VAL A 1 85 ? 3.380 6.452 -6.885 1.00 94.94 85 VAL A C 1
ATOM 642 O O . VAL A 1 85 ? 4.278 6.796 -7.656 1.00 94.94 85 VAL A O 1
ATOM 645 N N . ILE A 1 86 ? 3.187 7.041 -5.700 1.00 94.56 86 ILE A N 1
ATOM 646 C CA . ILE A 1 86 ? 3.998 8.161 -5.205 1.00 94.56 86 ILE A CA 1
ATOM 647 C C . ILE A 1 86 ? 5.466 7.747 -5.089 1.00 94.56 86 ILE A C 1
ATOM 649 O O . ILE A 1 86 ? 6.345 8.439 -5.600 1.00 94.56 86 ILE A O 1
ATOM 653 N N . GLN A 1 87 ? 5.754 6.618 -4.445 1.00 93.25 87 GLN A N 1
ATOM 654 C CA . GLN A 1 87 ? 7.131 6.190 -4.218 1.00 93.25 87 GLN A CA 1
ATOM 655 C C . GLN A 1 87 ? 7.861 5.799 -5.501 1.00 93.25 87 GLN A C 1
ATOM 657 O O . GLN A 1 87 ? 9.035 6.141 -5.660 1.00 93.25 87 GLN A O 1
ATOM 662 N N . VAL A 1 88 ? 7.182 5.124 -6.429 1.00 92.19 88 VAL A N 1
ATOM 663 C CA . VAL A 1 88 ? 7.748 4.829 -7.748 1.00 92.19 88 VAL A CA 1
ATOM 664 C C . VAL A 1 88 ? 8.031 6.131 -8.495 1.00 92.19 88 VAL A C 1
ATOM 666 O O . VAL A 1 88 ? 9.138 6.296 -8.998 1.00 92.19 88 VAL A O 1
ATOM 669 N N . GLY A 1 89 ? 7.099 7.089 -8.491 1.00 92.00 89 GLY A N 1
ATOM 670 C CA . GLY A 1 89 ? 7.304 8.398 -9.119 1.00 92.00 89 GLY A CA 1
ATOM 671 C C . GLY A 1 89 ? 8.452 9.210 -8.503 1.00 92.00 89 GLY A C 1
ATOM 672 O O . GLY A 1 89 ? 9.179 9.890 -9.225 1.00 92.00 89 GLY A O 1
ATOM 673 N N . ILE A 1 90 ? 8.662 9.112 -7.185 1.00 92.50 90 ILE A N 1
ATOM 674 C CA . ILE A 1 90 ? 9.780 9.763 -6.479 1.00 92.50 90 ILE A CA 1
ATOM 675 C C . ILE A 1 90 ? 11.131 9.155 -6.872 1.00 92.50 90 ILE A C 1
ATOM 677 O O . ILE A 1 90 ? 12.118 9.884 -7.017 1.00 92.50 90 ILE A O 1
ATOM 681 N N . ASN A 1 91 ? 11.193 7.830 -7.003 1.00 90.12 91 ASN A N 1
ATOM 682 C CA . ASN A 1 91 ? 12.424 7.134 -7.358 1.00 90.12 91 ASN A CA 1
ATOM 683 C C . ASN A 1 91 ? 12.756 7.260 -8.845 1.00 90.12 91 ASN A C 1
ATOM 685 O O . ASN A 1 91 ? 13.934 7.375 -9.183 1.00 90.12 91 ASN A O 1
ATOM 689 N N . GLU A 1 92 ? 11.750 7.275 -9.720 1.00 83.25 92 GLU A N 1
ATOM 690 C CA . GLU A 1 92 ? 11.961 7.301 -11.162 1.00 83.25 92 GLU A CA 1
ATOM 691 C C . GLU A 1 92 ? 10.844 8.061 -11.910 1.00 83.25 92 GLU A C 1
ATOM 693 O O . GLU A 1 92 ? 9.729 7.557 -12.074 1.00 83.25 92 GLU A O 1
ATOM 698 N N . PRO A 1 93 ? 11.135 9.263 -12.442 1.00 73.19 93 PRO A N 1
ATOM 699 C CA . PRO A 1 93 ? 10.156 10.051 -13.195 1.00 73.19 93 PRO A CA 1
ATOM 700 C C . PRO A 1 93 ? 9.797 9.486 -14.580 1.00 73.19 93 PRO A C 1
ATOM 702 O O . PRO A 1 93 ? 8.887 10.007 -15.220 1.00 73.19 93 PRO A O 1
ATOM 705 N N . SER A 1 94 ? 10.493 8.446 -15.055 1.00 76.69 94 SER A N 1
ATOM 706 C CA . SER A 1 94 ? 10.453 7.916 -16.433 1.00 76.69 94 SER A CA 1
ATOM 707 C C . SER A 1 94 ? 9.115 7.301 -16.872 1.00 76.69 94 SER A C 1
ATOM 709 O O . SER A 1 94 ? 9.008 6.807 -17.986 1.00 76.69 94 SER A O 1
ATOM 711 N N . GLY A 1 95 ? 8.083 7.325 -16.024 1.00 79.94 95 GLY A N 1
ATOM 712 C CA . GLY A 1 95 ? 6.777 6.736 -16.330 1.00 79.94 95 GLY A CA 1
ATOM 713 C C . GLY A 1 95 ? 6.550 5.364 -15.704 1.00 79.94 95 GLY A C 1
ATOM 714 O O . GLY A 1 95 ? 5.499 4.770 -15.918 1.00 79.94 95 GLY A O 1
ATOM 715 N N . ASN A 1 96 ? 7.464 4.866 -14.866 1.00 85.75 96 ASN A N 1
ATOM 716 C CA . ASN A 1 96 ? 7.276 3.576 -14.200 1.00 85.75 96 ASN A CA 1
ATOM 717 C C . ASN A 1 96 ? 6.030 3.517 -13.300 1.00 85.75 96 ASN A C 1
ATOM 719 O O . ASN A 1 96 ? 5.442 2.451 -13.153 1.00 85.75 96 ASN A O 1
ATOM 723 N N . TRP A 1 97 ? 5.549 4.659 -12.799 1.00 89.94 97 TRP A N 1
ATOM 724 C CA . TRP A 1 97 ? 4.275 4.792 -12.079 1.00 89.94 97 TRP A CA 1
ATOM 725 C C . TRP A 1 97 ? 3.038 4.428 -12.926 1.00 89.94 97 TRP A C 1
ATOM 727 O O . TRP A 1 97 ? 1.966 4.173 -12.378 1.00 89.94 97 TRP A O 1
ATOM 737 N N . MET A 1 98 ? 3.169 4.347 -14.257 1.00 91.56 98 MET A N 1
ATOM 738 C CA . MET A 1 98 ? 2.086 3.957 -15.167 1.00 91.56 98 MET A CA 1
ATOM 739 C C . MET A 1 98 ? 1.646 2.494 -15.009 1.00 91.56 98 MET A C 1
ATOM 741 O O . MET A 1 98 ? 0.657 2.109 -15.633 1.00 91.56 98 MET A O 1
ATOM 745 N N . PHE A 1 99 ? 2.301 1.690 -14.153 1.00 91.25 99 PHE A N 1
ATOM 746 C CA . PHE A 1 99 ? 1.815 0.354 -13.772 1.00 91.25 99 PHE A CA 1
ATOM 747 C C . PHE A 1 99 ? 0.347 0.378 -13.317 1.00 91.25 99 PHE A C 1
ATOM 749 O O . PHE A 1 99 ? -0.375 -0.595 -13.517 1.00 91.25 99 PHE A O 1
ATOM 756 N N . VAL A 1 100 ? -0.111 1.504 -12.756 1.00 95.69 100 VAL A N 1
ATOM 757 C CA . VAL A 1 100 ? -1.487 1.690 -12.282 1.00 95.69 100 VAL A CA 1
ATOM 758 C C . VAL A 1 100 ? -2.522 1.568 -13.408 1.00 95.69 100 VAL A C 1
ATOM 760 O O . VAL A 1 100 ? -3.688 1.301 -13.153 1.00 95.69 100 VAL A O 1
ATOM 763 N N . PHE A 1 101 ? -2.121 1.721 -14.671 1.00 95.56 101 PHE A N 1
ATOM 764 C CA . PHE A 1 101 ? -3.005 1.580 -15.830 1.00 95.56 101 PHE A CA 1
ATOM 765 C C . PHE A 1 101 ? -3.015 0.171 -16.430 1.00 95.56 101 PHE A C 1
ATOM 767 O O . PHE A 1 101 ? -3.598 -0.029 -17.500 1.00 95.56 101 PHE A O 1
ATOM 774 N N . TRP A 1 102 ? -2.392 -0.812 -15.776 1.00 93.88 102 TRP A N 1
ATOM 775 C CA . TRP A 1 102 ? -2.476 -2.206 -16.201 1.00 93.88 102 TRP A CA 1
ATOM 776 C C . TRP A 1 102 ? -3.952 -2.649 -16.307 1.00 93.88 102 TRP A C 1
ATOM 778 O O . TRP A 1 102 ? -4.744 -2.307 -15.422 1.00 93.88 102 TRP A O 1
ATOM 788 N N . PRO A 1 103 ? -4.362 -3.396 -17.352 1.00 92.88 103 PRO A N 1
ATOM 789 C CA . PRO A 1 103 ? -3.553 -3.940 -18.453 1.00 92.88 103 PRO A CA 1
ATOM 790 C C . PRO A 1 103 ? -3.525 -3.051 -19.712 1.00 92.88 103 PRO A C 1
ATOM 792 O O . PRO A 1 103 ? -3.057 -3.482 -20.760 1.00 92.88 103 PRO A O 1
ATOM 795 N N . VAL A 1 104 ? -4.069 -1.833 -19.651 1.00 94.56 104 VAL A N 1
ATOM 796 C CA . VAL A 1 104 ? -4.215 -0.943 -20.818 1.00 94.56 104 VAL A CA 1
ATOM 797 C C . VAL A 1 104 ? -2.889 -0.279 -21.184 1.00 94.56 104 VAL A C 1
ATOM 799 O O . VAL A 1 104 ? -2.623 -0.024 -22.359 1.00 94.56 104 VAL A O 1
ATOM 802 N N . ARG A 1 105 ? -2.047 0.004 -20.186 1.00 89.69 105 ARG A N 1
ATOM 803 C CA . ARG A 1 105 ? -0.672 0.467 -20.386 1.00 89.69 105 ARG A CA 1
ATOM 804 C C . ARG A 1 105 ? 0.296 -0.288 -19.496 1.00 89.69 105 ARG A C 1
ATOM 806 O O . ARG A 1 105 ? -0.064 -0.756 -18.418 1.00 89.69 105 ARG A O 1
ATOM 813 N N . PHE A 1 106 ? 1.535 -0.355 -19.966 1.00 84.38 106 PHE A N 1
ATOM 814 C CA . PHE A 1 106 ? 2.639 -1.012 -19.288 1.00 84.38 106 PHE A CA 1
ATOM 815 C C . PHE A 1 106 ? 3.767 -0.004 -19.059 1.00 84.38 106 PHE A C 1
ATOM 817 O O . PHE A 1 106 ? 3.954 0.882 -19.898 1.00 84.38 106 PHE A O 1
ATOM 824 N N . PRO A 1 107 ? 4.516 -0.121 -17.950 1.00 83.50 107 PRO A N 1
ATOM 825 C CA . PRO A 1 107 ? 5.756 0.626 -17.773 1.00 83.50 107 PRO A CA 1
ATOM 826 C C . PRO A 1 107 ? 6.727 0.314 -18.915 1.00 83.50 107 PRO A C 1
ATOM 828 O O . PRO A 1 107 ? 6.810 -0.837 -19.344 1.00 83.50 107 PRO A O 1
ATOM 831 N N . GLU A 1 108 ? 7.490 1.305 -19.375 1.00 78.25 108 GLU A N 1
ATOM 832 C CA . GLU A 1 108 ? 8.504 1.095 -20.419 1.00 78.25 108 GLU A CA 1
ATOM 833 C C . GLU A 1 108 ? 9.638 0.184 -19.934 1.00 78.25 108 GLU A C 1
ATOM 835 O O . GLU A 1 108 ? 10.150 -0.637 -20.694 1.00 78.25 108 GLU A O 1
ATOM 840 N N . ASN A 1 109 ? 10.003 0.287 -18.651 1.00 78.25 109 ASN A N 1
ATOM 841 C CA . ASN A 1 109 ? 11.051 -0.527 -18.046 1.00 78.25 109 ASN A CA 1
ATOM 842 C C . ASN A 1 109 ? 10.655 -0.962 -16.621 1.00 78.25 109 ASN A C 1
ATOM 844 O O . ASN A 1 109 ? 11.162 -0.421 -15.634 1.00 78.25 109 ASN A O 1
ATOM 848 N N . PRO A 1 110 ? 9.702 -1.908 -16.488 1.00 77.75 110 PRO A N 1
ATOM 849 C CA . PRO A 1 110 ? 9.166 -2.291 -15.192 1.00 77.75 110 PRO A CA 1
ATOM 850 C C . PRO A 1 110 ? 10.247 -2.947 -14.334 1.00 77.75 110 PRO A C 1
ATOM 852 O O . PRO A 1 110 ? 10.976 -3.835 -14.782 1.00 77.75 110 PRO A O 1
ATOM 855 N N . LEU A 1 111 ? 10.298 -2.576 -13.056 1.00 80.81 111 LEU A N 1
ATOM 856 C CA . LEU A 1 111 ? 11.196 -3.207 -12.098 1.00 80.81 111 LEU A CA 1
ATOM 857 C C . LEU A 1 111 ? 10.725 -4.640 -11.794 1.00 80.81 111 LEU A C 1
ATOM 859 O O . LEU A 1 111 ? 9.872 -4.872 -10.940 1.00 80.81 111 LEU A O 1
ATOM 863 N N . LYS A 1 112 ? 11.297 -5.627 -12.488 1.00 84.12 112 LYS A N 1
ATOM 864 C CA . LYS A 1 112 ? 10.960 -7.059 -12.352 1.00 84.12 112 LYS A CA 1
ATOM 865 C C . LYS A 1 112 ? 11.735 -7.757 -11.220 1.00 84.12 112 LYS A C 1
ATOM 867 O O . LYS A 1 112 ? 12.168 -8.899 -11.361 1.00 84.12 112 LYS A O 1
ATOM 872 N N . LEU A 1 113 ? 11.976 -7.067 -10.102 1.00 86.62 113 LEU A N 1
ATOM 873 C CA . LEU A 1 113 ? 12.760 -7.622 -8.995 1.00 86.62 113 LEU A CA 1
ATOM 874 C C . LEU A 1 113 ? 11.872 -8.360 -7.978 1.00 86.62 113 LEU A C 1
ATOM 876 O O . LEU A 1 113 ? 10.924 -7.766 -7.470 1.00 86.62 113 LEU A O 1
ATOM 880 N N . PRO A 1 114 ? 12.218 -9.603 -7.587 1.00 86.81 114 PRO A N 1
ATOM 881 C CA . PRO A 1 114 ? 11.539 -10.284 -6.488 1.00 86.81 114 PRO A CA 1
ATOM 882 C C . PRO A 1 114 ? 11.797 -9.571 -5.148 1.00 86.81 114 PRO A C 1
ATOM 884 O O . PRO A 1 114 ? 12.830 -8.905 -5.008 1.00 86.81 114 PRO A O 1
ATOM 887 N N . PRO A 1 115 ? 10.948 -9.773 -4.119 1.00 85.06 115 PRO A N 1
ATOM 888 C CA . PRO A 1 115 ? 10.947 -8.966 -2.892 1.00 85.06 115 PRO A CA 1
ATOM 889 C C . PRO A 1 115 ? 12.310 -8.802 -2.199 1.00 85.06 115 PRO A C 1
ATOM 891 O O . PRO A 1 115 ? 12.693 -7.697 -1.821 1.00 85.06 115 PRO A O 1
ATOM 894 N N . VAL A 1 116 ? 13.093 -9.879 -2.077 1.00 88.19 116 VAL A N 1
ATOM 895 C CA . VAL A 1 116 ? 14.409 -9.829 -1.407 1.00 88.19 116 VAL A CA 1
ATOM 896 C C . VAL A 1 116 ? 15.438 -9.031 -2.217 1.00 88.19 116 VAL A C 1
ATOM 898 O O . VAL A 1 116 ? 16.255 -8.307 -1.648 1.00 88.19 116 VAL A O 1
ATOM 901 N N . LYS A 1 117 ? 15.411 -9.140 -3.552 1.00 90.81 117 LYS A N 1
ATOM 902 C CA . LYS A 1 117 ? 16.294 -8.349 -4.426 1.00 90.81 117 LYS A CA 1
ATOM 903 C C . LYS A 1 117 ? 15.835 -6.894 -4.487 1.00 90.81 117 LYS A C 1
ATOM 905 O O . LYS A 1 117 ? 16.681 -6.003 -4.486 1.00 90.81 117 LYS A O 1
ATOM 910 N N . PHE A 1 118 ? 14.521 -6.670 -4.481 1.00 90.50 118 PHE A N 1
ATOM 911 C CA . PHE A 1 118 ? 13.925 -5.343 -4.406 1.00 90.50 118 PHE A CA 1
ATOM 912 C C . PHE A 1 118 ? 14.402 -4.596 -3.161 1.00 90.50 118 PHE A C 1
ATOM 914 O O . PHE A 1 118 ? 14.882 -3.481 -3.303 1.00 90.50 118 PHE A O 1
ATOM 921 N N . LEU A 1 119 ? 14.387 -5.219 -1.974 1.00 91.50 119 LEU A N 1
ATOM 922 C CA . LEU A 1 119 ? 14.861 -4.579 -0.739 1.00 91.50 119 LEU A CA 1
ATOM 923 C C . LEU A 1 119 ? 16.283 -4.014 -0.889 1.00 91.50 119 LEU A C 1
ATOM 925 O O . LEU A 1 119 ? 16.516 -2.852 -0.574 1.00 91.50 119 LEU A O 1
ATOM 929 N N . LYS A 1 120 ? 17.220 -4.807 -1.422 1.00 93.00 120 LYS A N 1
ATOM 930 C CA . LYS A 1 120 ? 18.609 -4.361 -1.632 1.00 93.00 120 LYS A CA 1
ATOM 931 C C . LYS A 1 120 ? 18.712 -3.208 -2.627 1.00 93.00 120 LYS A C 1
ATOM 933 O O . LYS A 1 120 ? 19.496 -2.296 -2.408 1.00 93.00 120 LYS A O 1
ATOM 938 N N . HIS A 1 121 ? 17.938 -3.263 -3.709 1.00 90.69 121 HIS A N 1
ATOM 939 C CA . HIS A 1 121 ? 17.875 -2.190 -4.703 1.00 90.69 121 HIS A CA 1
ATOM 940 C C . HIS A 1 121 ? 17.245 -0.909 -4.135 1.00 90.69 121 HIS A C 1
ATOM 942 O O . HIS A 1 121 ? 17.618 0.194 -4.514 1.00 90.69 121 HIS A O 1
ATOM 948 N N . TYR A 1 122 ? 16.291 -1.066 -3.223 1.00 93.00 122 TYR A N 1
ATOM 949 C CA . TYR A 1 122 ? 15.495 0.014 -2.668 1.00 93.00 122 TYR A CA 1
ATOM 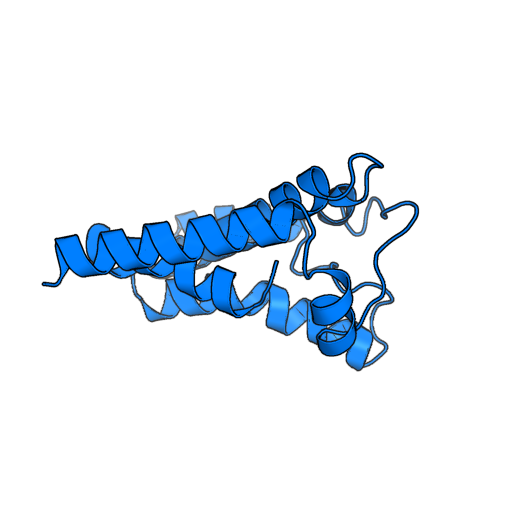950 C C . TYR A 1 122 ? 16.233 0.817 -1.587 1.00 93.00 122 TYR A C 1
ATOM 952 O O . TYR A 1 122 ? 16.006 2.021 -1.450 1.00 93.00 122 TYR A O 1
ATOM 960 N N . MET A 1 123 ? 17.141 0.183 -0.840 1.00 95.06 123 MET A N 1
ATOM 961 C CA . MET A 1 123 ? 17.945 0.843 0.193 1.00 95.06 123 MET A CA 1
ATOM 962 C C . MET A 1 123 ? 18.739 2.033 -0.364 1.00 95.06 123 MET A C 1
ATOM 964 O O . MET A 1 123 ? 19.434 1.923 -1.369 1.00 95.06 123 MET A O 1
ATOM 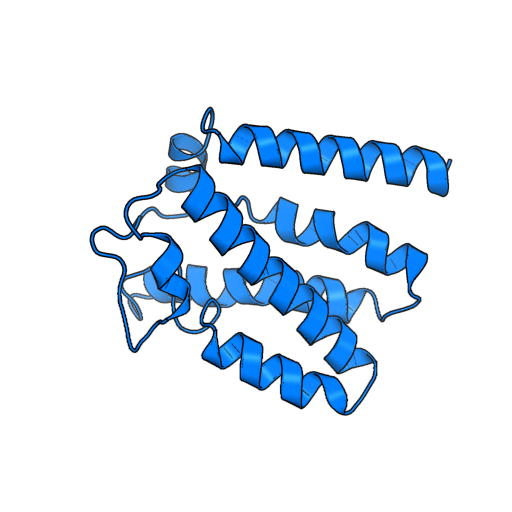968 N N . GLY A 1 124 ? 18.659 3.174 0.325 1.00 94.31 124 GLY A N 1
ATOM 969 C CA . GLY A 1 124 ? 19.364 4.404 -0.058 1.00 94.31 124 GLY A CA 1
ATOM 970 C C . GLY A 1 124 ? 18.695 5.216 -1.175 1.00 94.31 124 GLY A C 1
ATOM 971 O O . GLY A 1 124 ? 19.211 6.268 -1.549 1.00 94.31 124 GLY A O 1
ATOM 972 N N . THR A 1 125 ? 17.545 4.778 -1.696 1.00 95.00 125 THR A N 1
ATOM 973 C CA . THR A 1 125 ? 16.751 5.571 -2.649 1.00 95.00 125 THR A CA 1
ATOM 974 C C . THR A 1 125 ? 15.990 6.711 -1.958 1.00 95.00 125 THR A C 1
ATOM 976 O O . THR A 1 125 ? 15.820 6.724 -0.738 1.00 95.00 125 THR A O 1
ATOM 979 N N . LYS A 1 126 ? 15.484 7.682 -2.730 1.00 95.56 126 LYS A N 1
ATOM 980 C CA . LYS A 1 126 ? 14.686 8.798 -2.187 1.00 95.56 126 LYS A CA 1
ATOM 981 C C . LYS A 1 126 ? 13.417 8.304 -1.489 1.00 95.56 126 LYS A C 1
ATOM 983 O O . LYS A 1 126 ? 13.111 8.756 -0.388 1.00 95.56 126 LYS A O 1
ATOM 988 N N . ALA A 1 127 ? 12.706 7.358 -2.102 1.00 94.38 127 ALA A N 1
ATOM 989 C CA . ALA A 1 127 ? 11.514 6.763 -1.511 1.00 94.38 127 ALA A CA 1
ATOM 990 C C . ALA A 1 127 ? 11.839 5.986 -0.228 1.00 94.38 127 ALA A C 1
ATOM 992 O O . ALA A 1 127 ? 11.069 6.056 0.725 1.00 94.38 127 ALA A O 1
ATOM 993 N N . PHE A 1 128 ? 13.009 5.339 -0.147 1.00 95.88 128 PHE A N 1
ATOM 994 C CA . PHE A 1 128 ? 13.440 4.677 1.084 1.00 95.88 128 PHE A CA 1
ATOM 995 C C . PHE A 1 128 ? 13.561 5.662 2.252 1.00 95.88 128 PHE A C 1
ATOM 997 O O . PHE A 1 128 ? 13.077 5.380 3.343 1.00 95.88 128 PHE A O 1
ATOM 1004 N N . TYR A 1 129 ? 14.132 6.849 2.037 1.00 96.12 129 TYR A N 1
ATOM 1005 C CA . TYR A 1 129 ? 14.184 7.868 3.091 1.00 96.12 129 TYR A CA 1
ATOM 1006 C C . TYR A 1 129 ? 12.802 8.426 3.454 1.00 96.12 129 TYR A C 1
ATOM 1008 O O . TYR A 1 129 ? 12.540 8.667 4.633 1.00 96.12 129 TYR A O 1
ATOM 1016 N N . LEU A 1 130 ? 11.899 8.583 2.478 1.00 95.00 130 LEU A N 1
ATOM 1017 C CA . LEU A 1 130 ? 10.499 8.928 2.751 1.00 95.00 130 LEU A CA 1
ATOM 1018 C C . LEU A 1 130 ? 9.823 7.861 3.623 1.00 95.00 130 LEU A C 1
ATOM 1020 O O . LEU A 1 130 ? 9.076 8.184 4.538 1.00 95.00 130 LEU A O 1
ATOM 1024 N N . GLU A 1 131 ? 10.103 6.591 3.370 1.00 95.44 131 GLU A N 1
ATOM 1025 C CA . GLU A 1 131 ? 9.563 5.477 4.140 1.00 95.44 131 GLU A CA 1
ATOM 1026 C C . GLU A 1 131 ? 10.063 5.471 5.585 1.00 95.44 131 GLU A C 1
ATOM 1028 O O . GLU A 1 131 ? 9.253 5.360 6.502 1.00 95.44 131 GLU A O 1
ATOM 1033 N N . ILE A 1 132 ? 11.357 5.718 5.810 1.00 96.38 132 ILE A N 1
ATOM 1034 C CA . ILE A 1 132 ? 11.891 5.927 7.164 1.00 96.38 132 ILE A CA 1
ATOM 1035 C C . ILE A 1 132 ? 11.179 7.093 7.862 1.00 96.38 132 ILE A C 1
ATOM 1037 O O . ILE A 1 132 ? 10.810 6.977 9.030 1.00 96.38 132 ILE A O 1
ATOM 1041 N N . PHE A 1 133 ? 10.934 8.199 7.154 1.00 95.81 133 PHE A N 1
ATOM 1042 C CA . PHE A 1 133 ? 10.175 9.320 7.705 1.00 95.81 133 PHE A CA 1
ATOM 1043 C C . PHE A 1 133 ? 8.744 8.916 8.096 1.00 95.81 133 PHE A C 1
ATOM 1045 O O . PHE A 1 133 ? 8.312 9.238 9.200 1.00 95.81 133 PHE A O 1
ATOM 1052 N N . LEU A 1 134 ? 8.030 8.166 7.248 1.00 94.81 134 LEU A N 1
ATOM 1053 C CA . LEU A 1 134 ? 6.682 7.667 7.554 1.00 94.81 134 LEU A CA 1
ATOM 1054 C C . LEU A 1 134 ? 6.669 6.770 8.799 1.00 94.81 134 LEU A C 1
ATOM 1056 O O . LEU A 1 134 ? 5.753 6.868 9.620 1.00 94.81 134 LEU A O 1
ATOM 1060 N N . TRP A 1 135 ? 7.691 5.929 8.969 1.00 96.19 135 TRP A N 1
ATOM 1061 C CA . TRP A 1 135 ? 7.826 5.057 10.138 1.00 96.19 135 TRP A CA 1
ATOM 1062 C C . TRP A 1 135 ? 8.024 5.866 11.413 1.00 96.19 135 TRP A C 1
ATOM 1064 O O . TRP A 1 135 ? 7.318 5.646 12.395 1.00 96.19 135 TRP A O 1
ATOM 1074 N N . LEU A 1 136 ? 8.946 6.832 11.384 1.00 96.69 136 LEU A N 1
ATOM 1075 C CA . LEU A 1 136 ? 9.212 7.711 12.520 1.00 96.69 136 LEU A CA 1
ATOM 1076 C C . LEU A 1 136 ? 7.988 8.560 12.867 1.00 96.69 136 LEU A C 1
ATOM 1078 O O . LEU A 1 136 ? 7.615 8.627 14.033 1.00 96.69 136 LEU A O 1
ATOM 1082 N N . ALA A 1 137 ? 7.335 9.159 11.871 1.00 95.38 137 ALA A N 1
ATOM 1083 C CA . ALA A 1 137 ? 6.144 9.978 12.074 1.00 95.38 137 ALA A CA 1
ATOM 1084 C C . ALA A 1 137 ? 5.004 9.171 12.708 1.00 95.38 137 ALA A C 1
ATOM 1086 O O . ALA A 1 137 ? 4.396 9.621 13.677 1.00 95.38 137 ALA A O 1
ATOM 1087 N N . THR A 1 138 ? 4.759 7.953 12.215 1.00 93.81 138 THR A N 1
ATOM 1088 C CA . THR A 1 138 ? 3.736 7.066 12.785 1.00 93.81 138 THR A CA 1
ATOM 1089 C C . THR A 1 138 ? 4.112 6.620 14.195 1.00 93.81 138 THR A C 1
ATOM 1091 O O . THR A 1 138 ? 3.265 6.637 15.079 1.00 93.81 138 THR A O 1
ATOM 1094 N N . GLY A 1 139 ? 5.378 6.266 14.439 1.00 93.69 139 GLY A N 1
ATOM 1095 C CA . GLY A 1 139 ? 5.857 5.884 15.768 1.00 93.69 139 GLY A CA 1
ATOM 1096 C C . GLY A 1 139 ? 5.714 7.012 16.791 1.00 93.69 139 GLY A C 1
ATOM 1097 O O . GLY A 1 139 ? 5.186 6.787 17.875 1.00 93.69 139 GLY A O 1
ATOM 1098 N N . VAL A 1 140 ? 6.116 8.235 16.430 1.00 95.12 140 VAL A N 1
ATOM 1099 C CA . VAL A 1 140 ? 5.941 9.430 17.271 1.00 95.12 140 VAL A CA 1
ATOM 1100 C C . VAL A 1 140 ? 4.465 9.679 17.552 1.00 95.12 140 VAL A C 1
ATOM 1102 O O . VAL A 1 140 ? 4.100 9.871 18.705 1.00 95.12 140 VAL A O 1
ATOM 1105 N N . TYR A 1 141 ? 3.613 9.627 16.527 1.00 94.19 141 TYR A N 1
ATOM 1106 C CA . TYR A 1 141 ? 2.171 9.774 16.701 1.00 94.19 141 TYR A CA 1
ATOM 1107 C C . TYR A 1 141 ? 1.614 8.736 17.692 1.00 94.19 141 TYR A C 1
ATOM 1109 O O . TYR A 1 141 ? 0.951 9.110 18.652 1.00 94.19 141 TYR A O 1
ATOM 1117 N N . LEU A 1 142 ? 1.958 7.454 17.539 1.00 91.75 142 LEU A N 1
ATOM 1118 C CA . LEU A 1 142 ? 1.487 6.406 18.450 1.00 91.75 142 LEU A CA 1
ATOM 1119 C C . LEU A 1 142 ? 1.973 6.609 19.886 1.00 91.75 142 LEU A C 1
ATOM 1121 O O . LEU A 1 142 ? 1.204 6.382 20.813 1.00 91.75 142 LEU A O 1
ATOM 1125 N N . ILE A 1 143 ? 3.216 7.058 20.079 1.00 94.38 143 ILE A N 1
ATOM 1126 C CA . ILE A 1 143 ? 3.740 7.388 21.411 1.00 94.38 143 ILE A CA 1
ATOM 1127 C C . ILE A 1 143 ? 2.935 8.529 22.039 1.00 94.38 143 ILE A C 1
ATOM 1129 O O . ILE A 1 143 ? 2.595 8.445 23.210 1.00 94.38 143 ILE A O 1
ATOM 1133 N N . LEU A 1 144 ? 2.618 9.574 21.273 1.00 93.31 144 LEU A N 1
ATOM 1134 C CA . LEU A 1 144 ? 1.885 10.740 21.774 1.00 93.31 144 LEU A CA 1
ATOM 1135 C C . LEU A 1 144 ? 0.399 10.461 22.038 1.00 93.31 144 LEU A C 1
ATOM 1137 O O . LEU A 1 144 ? -0.209 11.158 22.844 1.00 93.31 144 LEU A O 1
ATOM 1141 N N . THR A 1 145 ? -0.193 9.489 21.342 1.00 89.00 145 THR A N 1
ATOM 1142 C CA . THR A 1 145 ? -1.622 9.165 21.464 1.00 89.00 145 THR A CA 1
ATOM 1143 C C . THR A 1 145 ? -1.895 8.027 22.450 1.00 89.00 145 THR A C 1
ATOM 1145 O O . THR A 1 145 ? -2.974 7.988 23.038 1.00 89.00 145 THR A O 1
ATOM 1148 N N . LEU A 1 146 ? -0.958 7.087 22.627 1.00 85.00 146 LEU A N 1
ATOM 1149 C CA . LEU A 1 146 ? -1.142 5.891 23.466 1.00 85.00 146 LEU A CA 1
ATOM 1150 C C . LEU A 1 146 ? -0.308 5.888 24.759 1.00 85.00 146 LEU A C 1
ATOM 1152 O O . LEU A 1 146 ? -0.554 5.028 25.607 1.00 85.00 146 LEU A O 1
ATOM 1156 N N . GLY A 1 147 ? 0.690 6.769 24.883 1.00 70.44 147 GLY A N 1
ATOM 1157 C CA . GLY A 1 147 ? 1.543 6.923 26.071 1.00 70.44 147 GLY A CA 1
ATOM 1158 C C . GLY A 1 147 ? 1.052 8.017 27.004 1.00 70.44 147 GLY A C 1
ATOM 1159 O O . GLY A 1 147 ? 1.165 7.805 28.231 1.00 70.44 147 GLY A O 1
#

Foldseek 3Di:
DALVLLLLLCVVVVVPPVFDNVLLNCLSRVLQVPLLVCVVVPNDQASQADQLAPVVLVVLCVVLVPDRSSVSSSVSNNVNSVLVLVLCCQQDVQCLSVSNHPPVDHRPDGDRDRNVRCVVVVPPTPSVVVSVVSNVVSVVVCVVPVD

Radius of gyration: 15.49 Å; chains: 1; bounding box: 42×29×47 Å